Protein AF-A0A848N767-F1 (afdb_monomer_lite)

Foldseek 3Di:
DDDPDCCPPPVNVVVVVVVVVLVVVLVVCCVPVVPDHPLLVQLVVCVVPHDDDLCVSCVVSVHDSVVSVVSVVVCVVVVD

Sequence (80 aa):
MKLETPTSTVLYSIEETIKAYRRLSQQNISNIVPDITVDQALILIIIDREDKTQSEIADLVFKDYASMTRIIRLMIDKNY

Secondary structure (DSSP, 8-state):
---S-GGGSHHHHHHHHHHHHHHHHHHHHHTT-TT--HHHHHHHHHHHH----HHHHHHHTT--HHHHHHHHHHHHHTT-

InterPro domains:
  IPR036388 Winged helix-like DNA-binding domain superfamily [G3DSA:1.10.10.10] (6-80)
  IPR036390 Winged helix DNA-binding domain superfamily [SSF46785] (9-80)

pLDDT: mean 94.28, std 5.52, range [66.38, 98.5]

Organism: NCBI:txid452084

Structure (mmCIF, N/CA/C/O backbone):
data_AF-A0A848N767-F1
#
_entry.id   AF-A0A848N767-F1
#
loop_
_atom_site.group_PDB
_atom_site.id
_atom_site.type_symbol
_atom_site.label_atom_id
_atom_site.label_alt_id
_atom_site.label_comp_id
_atom_site.label_asym_id
_atom_site.label_entity_id
_atom_site.label_seq_id
_atom_site.pdbx_PDB_ins_code
_atom_site.Cartn_x
_atom_site.Cartn_y
_atom_site.Cartn_z
_atom_site.occupancy
_atom_site.B_iso_or_equiv
_atom_site.auth_seq_id
_atom_site.auth_comp_id
_atom_site.auth_asym_id
_atom_site.auth_atom_id
_atom_site.pdbx_PDB_model_num
ATOM 1 N N . MET A 1 1 ? 25.455 3.534 -19.419 1.00 66.38 1 MET A N 1
ATOM 2 C CA . MET A 1 1 ? 24.468 2.517 -19.840 1.00 66.38 1 MET A CA 1
ATOM 3 C C . MET A 1 1 ? 23.621 3.131 -20.944 1.00 66.38 1 MET A C 1
ATOM 5 O O . MET A 1 1 ? 23.032 4.173 -20.689 1.00 66.38 1 MET A O 1
ATOM 9 N N . LYS A 1 2 ? 23.626 2.589 -22.169 1.00 71.06 2 LYS A N 1
ATOM 10 C CA . LYS A 1 2 ? 22.672 3.022 -23.205 1.00 71.06 2 LYS A CA 1
ATOM 11 C C . LYS A 1 2 ? 21.369 2.268 -22.959 1.00 71.06 2 LYS A C 1
ATOM 13 O O . LYS A 1 2 ? 21.302 1.077 -23.231 1.00 71.06 2 LYS A O 1
ATOM 18 N N . LEU A 1 3 ? 20.395 2.950 -22.369 1.00 77.75 3 LEU A N 1
ATOM 19 C CA . LEU A 1 3 ? 19.031 2.455 -22.225 1.00 77.75 3 LEU A CA 1
ATOM 20 C C . LEU A 1 3 ? 18.186 3.101 -23.316 1.00 77.75 3 LEU A C 1
ATOM 22 O O . LEU A 1 3 ? 18.054 4.321 -23.334 1.00 77.75 3 LEU A O 1
ATOM 26 N N . GLU A 1 4 ? 17.634 2.297 -24.217 1.00 79.75 4 GLU A N 1
ATOM 27 C CA . GLU A 1 4 ? 16.689 2.785 -25.231 1.00 79.75 4 GLU A CA 1
ATOM 28 C C . GLU A 1 4 ? 15.286 2.959 -24.636 1.00 79.75 4 GLU A C 1
ATOM 30 O O . GLU A 1 4 ? 14.556 3.876 -25.004 1.00 79.75 4 GLU A O 1
ATOM 35 N N . THR A 1 5 ? 14.935 2.121 -23.656 1.00 87.06 5 THR A N 1
ATOM 36 C CA . THR A 1 5 ? 13.668 2.171 -22.923 1.00 87.06 5 THR A CA 1
ATOM 37 C C . THR A 1 5 ? 13.867 1.784 -21.452 1.00 87.06 5 THR A C 1
ATOM 39 O O . THR A 1 5 ? 14.785 1.021 -21.123 1.00 87.06 5 THR A O 1
ATOM 42 N N . PRO A 1 6 ? 12.969 2.220 -20.547 1.00 87.81 6 PRO A N 1
ATOM 43 C CA . PRO A 1 6 ? 12.976 1.766 -19.157 1.00 87.81 6 PRO A CA 1
ATOM 44 C C . PRO A 1 6 ? 12.706 0.264 -19.007 1.00 87.81 6 PRO A C 1
ATOM 46 O O . PRO A 1 6 ? 13.107 -0.311 -18.002 1.00 87.81 6 PRO A O 1
ATOM 49 N N . THR A 1 7 ? 12.066 -0.381 -19.993 1.00 93.00 7 THR A N 1
ATOM 50 C CA . THR A 1 7 ? 11.613 -1.785 -19.921 1.00 93.00 7 THR A CA 1
ATOM 51 C C . THR A 1 7 ? 12.743 -2.800 -19.775 1.00 93.00 7 THR A C 1
ATOM 53 O O . THR A 1 7 ? 12.515 -3.909 -19.311 1.00 93.00 7 THR A O 1
ATOM 56 N N . SER A 1 8 ? 13.968 -2.416 -20.136 1.00 91.81 8 SER A N 1
ATOM 57 C CA . SER A 1 8 ? 15.168 -3.240 -19.953 1.00 91.81 8 SER A CA 1
ATOM 58 C C . SER A 1 8 ? 15.819 -3.081 -18.572 1.00 91.81 8 SER A C 1
ATOM 60 O O . SER A 1 8 ? 16.812 -3.742 -18.276 1.00 91.81 8 SER A O 1
ATOM 62 N N . THR A 1 9 ? 15.293 -2.200 -17.714 1.00 94.31 9 THR A N 1
ATOM 63 C CA . THR A 1 9 ? 15.837 -1.964 -16.372 1.00 94.31 9 THR A CA 1
ATOM 64 C C . THR A 1 9 ? 15.209 -2.894 -15.340 1.00 94.31 9 THR A C 1
ATOM 66 O O . THR A 1 9 ? 14.006 -3.143 -15.360 1.00 94.31 9 THR A O 1
ATOM 69 N N . VAL A 1 10 ? 16.009 -3.323 -14.359 1.00 95.38 10 VAL A N 1
ATOM 70 C CA . VAL A 1 10 ? 15.518 -4.088 -13.198 1.00 95.38 10 VAL A CA 1
ATOM 71 C C . VAL A 1 10 ? 14.430 -3.320 -12.444 1.00 95.38 10 VAL A C 1
ATOM 73 O O . VAL A 1 10 ? 13.446 -3.914 -12.014 1.00 95.38 10 VAL A O 1
ATOM 76 N N . LEU A 1 11 ? 14.572 -1.994 -12.326 1.00 95.38 11 LEU A N 1
ATOM 77 C CA . LEU A 1 11 ? 13.572 -1.138 -11.687 1.00 95.38 11 LEU A CA 1
ATOM 78 C C . LEU A 1 11 ? 12.199 -1.282 -12.358 1.00 95.38 11 LEU A C 1
ATOM 80 O O . LEU A 1 11 ? 11.196 -1.438 -11.667 1.00 95.38 11 LEU A O 1
ATOM 84 N N . TYR A 1 12 ? 12.158 -1.275 -13.693 1.00 96.06 12 TYR A N 1
ATOM 85 C CA . TYR A 1 12 ? 10.912 -1.470 -14.426 1.00 96.06 12 TYR A CA 1
ATOM 86 C C . TYR A 1 12 ? 10.319 -2.858 -14.186 1.00 96.06 12 TYR A C 1
ATOM 88 O O . TYR A 1 12 ? 9.126 -2.956 -13.915 1.00 96.06 12 TYR A O 1
ATOM 96 N N . SER A 1 13 ? 11.130 -3.920 -14.229 1.00 96.94 13 SER A N 1
ATOM 97 C CA . SER A 1 13 ? 10.639 -5.283 -13.983 1.00 96.94 13 SER A CA 1
ATOM 98 C C . SER A 1 13 ? 10.058 -5.449 -12.574 1.00 96.94 13 SER A C 1
ATOM 100 O O . SER A 1 13 ? 9.033 -6.110 -12.407 1.00 96.94 13 SER A O 1
ATOM 102 N N . ILE A 1 14 ? 10.666 -4.825 -11.557 1.00 98.12 14 ILE A N 1
ATOM 103 C CA . ILE A 1 14 ? 10.137 -4.821 -10.183 1.00 98.12 14 ILE A CA 1
ATOM 104 C C . ILE A 1 14 ? 8.792 -4.088 -10.134 1.00 98.12 14 ILE A C 1
ATOM 106 O O . ILE A 1 14 ? 7.820 -4.618 -9.600 1.00 98.12 14 ILE A O 1
ATOM 110 N N . GLU A 1 15 ? 8.713 -2.900 -10.729 1.00 97.50 15 GLU A N 1
ATOM 111 C CA . GLU A 1 15 ? 7.496 -2.086 -10.743 1.00 97.50 15 GLU A CA 1
ATOM 112 C C . GLU A 1 15 ? 6.341 -2.777 -11.490 1.00 97.50 15 GLU A C 1
ATOM 114 O O . GLU A 1 15 ? 5.197 -2.782 -11.027 1.00 97.50 15 GLU A O 1
ATOM 119 N N . GLU A 1 16 ? 6.631 -3.403 -12.631 1.00 97.88 16 GLU A N 1
ATOM 120 C CA . GLU A 1 16 ? 5.668 -4.203 -13.386 1.00 97.88 16 GLU A CA 1
ATOM 121 C C . GLU A 1 16 ? 5.166 -5.391 -12.557 1.00 97.88 16 GLU A C 1
ATOM 123 O O . GLU A 1 16 ? 3.954 -5.605 -12.456 1.00 97.88 16 GLU A O 1
ATOM 128 N N . THR A 1 17 ? 6.078 -6.105 -11.894 1.00 98.31 17 THR A N 1
ATOM 129 C CA . THR A 1 17 ? 5.743 -7.243 -11.028 1.00 98.31 17 THR A CA 1
ATOM 130 C C . THR A 1 17 ? 4.852 -6.812 -9.862 1.00 98.31 17 THR A C 1
ATOM 132 O O . THR A 1 17 ? 3.817 -7.434 -9.615 1.00 98.31 17 THR A O 1
ATOM 135 N N . ILE A 1 18 ? 5.189 -5.713 -9.176 1.00 97.94 18 ILE A N 1
ATOM 136 C CA . ILE A 1 18 ? 4.389 -5.167 -8.068 1.00 97.94 18 ILE A CA 1
ATOM 137 C C . ILE A 1 18 ? 2.985 -4.790 -8.555 1.00 97.94 18 ILE A C 1
ATOM 139 O O . ILE A 1 18 ? 1.994 -5.121 -7.901 1.00 97.94 18 ILE A O 1
ATOM 143 N N . LYS A 1 19 ? 2.869 -4.134 -9.716 1.00 97.94 19 LYS A N 1
ATOM 144 C CA . LYS A 1 19 ? 1.573 -3.761 -10.303 1.00 97.94 19 LYS A CA 1
ATOM 145 C C . LYS A 1 19 ? 0.737 -4.978 -10.685 1.00 97.94 19 LYS A C 1
ATOM 147 O O . LYS A 1 19 ? -0.463 -4.993 -10.406 1.00 97.94 19 LYS A O 1
ATOM 152 N N . ALA A 1 20 ? 1.346 -5.987 -11.304 1.00 98.50 20 ALA A N 1
ATOM 153 C CA . ALA A 1 20 ? 0.666 -7.227 -11.659 1.00 98.50 20 ALA A CA 1
ATOM 154 C C . ALA A 1 20 ? 0.148 -7.947 -10.407 1.00 98.50 20 ALA A C 1
ATOM 156 O O . ALA A 1 20 ? -1.030 -8.303 -10.342 1.00 98.50 20 ALA A O 1
ATOM 157 N N . TYR A 1 21 ? 0.987 -8.067 -9.375 1.00 98.25 21 TYR A N 1
ATOM 158 C CA . TYR A 1 21 ? 0.596 -8.707 -8.125 1.00 98.25 21 TYR A CA 1
ATOM 159 C C . TYR A 1 21 ? -0.486 -7.919 -7.380 1.00 98.25 21 TYR A C 1
ATOM 161 O O . TYR A 1 21 ? -1.448 -8.508 -6.902 1.00 98.25 21 TYR A O 1
ATOM 169 N N . ARG A 1 22 ? -0.419 -6.580 -7.353 1.00 97.75 22 ARG A N 1
ATOM 170 C CA . ARG A 1 22 ? -1.482 -5.745 -6.763 1.00 97.75 22 ARG A CA 1
ATOM 171 C C . ARG A 1 22 ? -2.835 -5.942 -7.451 1.00 97.75 22 ARG A C 1
ATOM 173 O O . ARG A 1 22 ? -3.848 -5.968 -6.759 1.00 97.75 22 ARG A O 1
ATOM 180 N N . ARG A 1 23 ? -2.872 -6.114 -8.779 1.00 98.38 23 ARG A N 1
ATOM 181 C CA . ARG A 1 23 ? -4.118 -6.424 -9.510 1.00 98.38 23 ARG A CA 1
ATOM 182 C C . ARG A 1 23 ? -4.680 -7.785 -9.106 1.00 98.38 23 ARG A C 1
ATOM 184 O O . ARG A 1 23 ? -5.872 -7.873 -8.832 1.00 98.38 23 ARG A O 1
ATOM 191 N N . LEU A 1 24 ? -3.827 -8.807 -9.023 1.00 98.38 24 LEU A N 1
ATOM 192 C CA . LEU A 1 24 ? -4.221 -10.139 -8.556 1.00 98.38 24 LEU A CA 1
ATOM 193 C C . LEU A 1 24 ? -4.751 -10.094 -7.114 1.00 98.38 24 LEU A C 1
ATOM 195 O O . LEU A 1 24 ? -5.831 -10.606 -6.834 1.00 98.38 24 LEU A O 1
ATOM 199 N N . SER A 1 25 ? -4.034 -9.428 -6.207 1.00 97.81 25 SER A N 1
ATOM 200 C CA . SER A 1 25 ? -4.463 -9.250 -4.818 1.00 97.81 25 SER A CA 1
ATOM 201 C C . SER A 1 25 ? -5.799 -8.521 -4.727 1.00 97.81 25 SER A C 1
ATOM 203 O O . SER A 1 25 ? -6.668 -8.961 -3.984 1.00 97.81 25 SER A O 1
ATOM 205 N N . GLN A 1 26 ? -6.005 -7.456 -5.510 1.00 98.31 26 GLN A N 1
ATOM 206 C CA . GLN A 1 26 ? -7.283 -6.744 -5.538 1.00 98.31 26 GLN A CA 1
ATOM 207 C C . GLN A 1 26 ? -8.426 -7.650 -6.008 1.00 98.31 26 GLN A C 1
ATOM 209 O O . GLN A 1 26 ? -9.487 -7.623 -5.400 1.00 98.31 26 GLN A O 1
ATOM 214 N N . GLN A 1 27 ? -8.218 -8.468 -7.046 1.00 98.00 27 GLN A N 1
ATOM 215 C CA . GLN A 1 27 ? -9.228 -9.430 -7.508 1.00 98.00 27 GLN A CA 1
ATOM 216 C C . GLN A 1 27 ? -9.595 -10.426 -6.402 1.00 98.00 27 GLN A C 1
ATOM 218 O O . GLN A 1 27 ? -10.774 -10.644 -6.135 1.00 98.00 27 GLN A O 1
ATOM 223 N N . ASN A 1 28 ? -8.594 -10.980 -5.715 1.00 97.56 28 ASN A N 1
ATOM 224 C CA . ASN A 1 28 ? -8.814 -11.927 -4.624 1.00 97.56 28 ASN A CA 1
ATOM 225 C C . ASN A 1 28 ? -9.539 -11.284 -3.435 1.00 97.56 28 ASN A C 1
ATOM 227 O O . ASN A 1 28 ? -10.470 -11.878 -2.898 1.00 97.56 28 ASN A O 1
ATOM 231 N N . ILE A 1 29 ? -9.146 -10.066 -3.050 1.00 96.69 29 ILE A N 1
ATOM 232 C CA . ILE A 1 29 ? -9.799 -9.300 -1.982 1.00 96.69 29 ILE A CA 1
ATOM 233 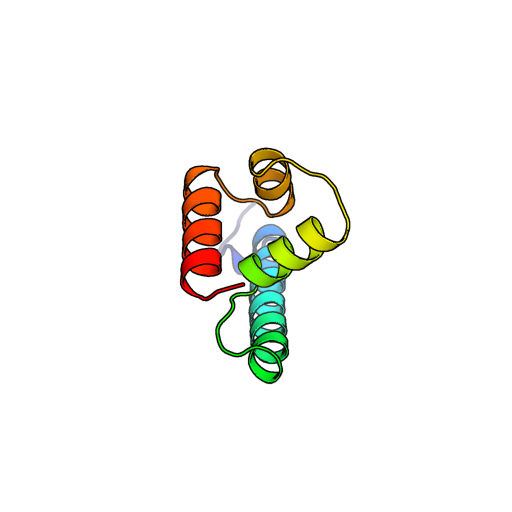C C . ILE A 1 29 ? -11.248 -9.012 -2.362 1.00 96.69 29 ILE A C 1
ATOM 235 O O . ILE A 1 29 ? -12.143 -9.314 -1.580 1.00 96.69 29 ILE A O 1
ATOM 239 N N . SER A 1 30 ? -11.499 -8.503 -3.570 1.00 96.50 30 SER A N 1
ATOM 240 C CA . SER A 1 30 ? -12.843 -8.124 -4.008 1.00 96.50 30 SER A CA 1
ATOM 241 C C . SER A 1 30 ? -13.816 -9.304 -4.112 1.00 96.50 30 SER A C 1
ATOM 243 O O . SER A 1 30 ? -15.021 -9.090 -4.018 1.00 96.50 30 SER A O 1
ATOM 245 N N . ASN A 1 31 ? -13.320 -10.539 -4.247 1.00 96.88 31 ASN A N 1
ATOM 246 C CA . ASN A 1 31 ? -14.151 -11.746 -4.188 1.00 96.88 31 ASN A CA 1
ATOM 247 C C . ASN A 1 31 ? -14.677 -12.057 -2.773 1.00 96.88 31 ASN A C 1
ATOM 249 O O . ASN A 1 31 ? -15.631 -12.820 -2.641 1.00 96.88 31 ASN A O 1
ATOM 253 N N . ILE A 1 32 ? -14.057 -11.502 -1.727 1.00 95.06 32 ILE A N 1
ATOM 254 C CA . ILE A 1 32 ? -14.408 -11.742 -0.317 1.00 95.06 32 ILE A CA 1
ATOM 255 C C . ILE A 1 32 ? -15.013 -10.477 0.304 1.00 95.06 32 ILE A C 1
ATOM 257 O O . ILE A 1 32 ? -16.071 -10.531 0.925 1.00 95.06 32 ILE A O 1
ATOM 261 N N . VAL A 1 33 ? -14.351 -9.332 0.118 1.00 93.06 33 VAL A N 1
ATOM 262 C CA . VAL A 1 33 ? -14.763 -8.012 0.606 1.00 93.06 33 VAL A CA 1
ATOM 263 C C . VAL A 1 33 ? -14.690 -7.019 -0.564 1.00 93.06 33 VAL A C 1
ATOM 265 O O . VAL A 1 33 ? -13.621 -6.480 -0.855 1.00 93.06 33 VAL A O 1
ATOM 268 N N . PRO A 1 34 ? -15.807 -6.775 -1.274 1.00 90.88 34 PRO A N 1
ATOM 269 C CA . PRO A 1 34 ? -15.794 -6.035 -2.537 1.00 90.88 34 PRO A CA 1
ATOM 270 C C . PRO A 1 34 ? -15.434 -4.552 -2.396 1.00 90.88 34 PRO A C 1
ATOM 272 O O . PRO A 1 34 ? -14.951 -3.961 -3.359 1.00 90.88 34 PRO A O 1
ATOM 275 N N . ASP A 1 35 ? -15.643 -3.955 -1.220 1.00 93.38 35 ASP A N 1
ATOM 276 C CA . ASP A 1 35 ? -15.577 -2.501 -1.027 1.00 93.38 35 ASP A CA 1
ATOM 277 C C . ASP A 1 35 ? -14.289 -2.000 -0.336 1.00 93.38 35 ASP A C 1
ATOM 279 O O . ASP A 1 35 ? -14.235 -0.880 0.181 1.00 93.38 35 ASP A O 1
ATOM 283 N N . ILE A 1 36 ? -13.217 -2.802 -0.347 1.00 95.38 36 ILE A N 1
ATOM 284 C CA . ILE A 1 36 ? -11.899 -2.379 0.149 1.00 95.38 36 ILE A CA 1
ATOM 285 C C . ILE A 1 36 ? -10.794 -2.548 -0.895 1.00 95.38 36 ILE A C 1
ATOM 287 O O . ILE A 1 36 ? -10.803 -3.433 -1.753 1.00 95.38 36 ILE A O 1
ATOM 291 N N . THR A 1 37 ? -9.809 -1.663 -0.807 1.00 96.62 37 THR A N 1
ATOM 292 C CA . THR A 1 37 ? -8.591 -1.692 -1.619 1.00 96.62 37 THR A CA 1
ATOM 293 C C . THR A 1 37 ? -7.518 -2.582 -0.995 1.00 96.62 37 THR A C 1
ATOM 295 O O . THR A 1 37 ? -7.555 -2.876 0.199 1.00 96.62 37 THR A O 1
ATOM 298 N N . VAL A 1 38 ? -6.498 -2.943 -1.782 1.00 97.06 38 VAL A N 1
ATOM 299 C CA . VAL A 1 38 ? -5.293 -3.625 -1.271 1.00 97.06 38 VAL A CA 1
ATOM 300 C C . VAL A 1 38 ? -4.675 -2.890 -0.076 1.00 97.06 38 VAL A C 1
ATOM 302 O O . VAL A 1 38 ? -4.312 -3.531 0.903 1.00 97.06 38 VAL A O 1
ATOM 305 N N . ASP A 1 39 ? -4.567 -1.559 -0.124 1.00 96.69 39 ASP A N 1
ATOM 306 C CA . ASP A 1 39 ? -3.930 -0.800 0.962 1.00 96.69 39 ASP A CA 1
ATOM 307 C C . ASP A 1 39 ? -4.775 -0.828 2.245 1.00 96.69 39 ASP A C 1
ATOM 309 O O . ASP A 1 39 ? -4.232 -1.001 3.331 1.00 96.69 39 ASP A O 1
ATOM 313 N N . GLN A 1 40 ? -6.102 -0.733 2.122 1.00 96.81 40 GLN A N 1
ATOM 314 C CA . GLN A 1 40 ? -7.022 -0.881 3.257 1.00 96.81 40 GLN A CA 1
ATOM 315 C C . GLN A 1 40 ? -6.926 -2.279 3.879 1.00 96.81 40 GLN A C 1
ATOM 317 O O . GLN A 1 40 ? -6.843 -2.403 5.096 1.00 96.81 40 GLN A O 1
ATOM 322 N N . ALA A 1 41 ? -6.853 -3.327 3.053 1.00 96.25 41 ALA A N 1
ATOM 323 C CA . ALA A 1 41 ? -6.678 -4.694 3.536 1.00 96.25 41 ALA A CA 1
ATOM 324 C C . ALA A 1 41 ? -5.349 -4.883 4.290 1.00 96.25 41 ALA A C 1
ATOM 326 O O . ALA A 1 41 ? -5.330 -5.503 5.350 1.00 96.25 41 ALA A O 1
ATOM 327 N N . LEU A 1 42 ? -4.244 -4.324 3.782 1.00 96.00 42 LEU A N 1
ATOM 328 C CA . LEU A 1 42 ? -2.946 -4.382 4.465 1.00 96.00 42 LEU A CA 1
ATOM 329 C C . LEU A 1 42 ? -2.979 -3.670 5.821 1.00 96.00 42 LEU A C 1
ATOM 331 O O . LEU A 1 42 ? -2.451 -4.200 6.794 1.00 96.00 42 LEU A O 1
ATOM 335 N N . ILE A 1 43 ? -3.628 -2.506 5.899 1.00 96.19 43 ILE A N 1
ATOM 336 C CA . ILE A 1 43 ? -3.781 -1.770 7.158 1.00 96.19 43 ILE A CA 1
ATOM 337 C C . ILE A 1 43 ? -4.578 -2.593 8.176 1.00 96.19 43 ILE A C 1
ATOM 339 O O . ILE A 1 43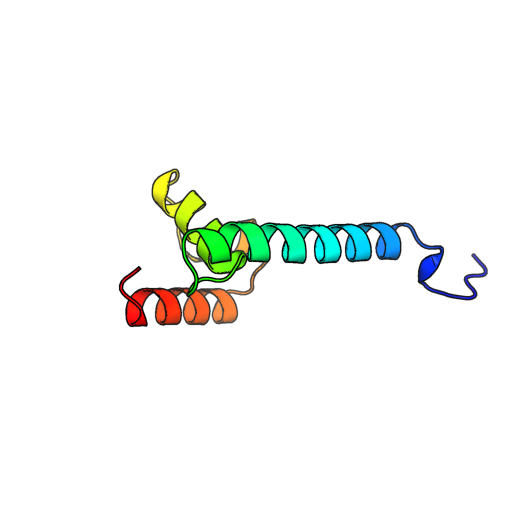 ? -4.133 -2.722 9.314 1.00 96.19 43 ILE A O 1
ATOM 343 N N . LEU A 1 44 ? -5.699 -3.200 7.769 1.00 94.62 44 LEU A N 1
ATOM 344 C CA . LEU A 1 44 ? -6.502 -4.059 8.647 1.00 94.62 44 LEU A CA 1
ATOM 345 C C . LEU A 1 44 ? -5.693 -5.249 9.185 1.00 94.62 44 LEU A C 1
ATOM 347 O O . LEU A 1 44 ? -5.766 -5.544 10.373 1.00 94.62 44 LEU A O 1
ATOM 351 N N . ILE A 1 45 ? -4.868 -5.888 8.345 1.00 94.50 45 ILE A N 1
ATOM 352 C CA . ILE A 1 45 ? -3.989 -6.994 8.769 1.00 94.50 45 ILE A CA 1
ATOM 353 C C . ILE A 1 45 ? -2.977 -6.541 9.829 1.00 94.50 45 ILE A C 1
ATOM 355 O O . ILE A 1 45 ? -2.672 -7.309 10.739 1.00 94.50 45 ILE A O 1
ATOM 359 N N . ILE A 1 46 ? -2.430 -5.328 9.705 1.00 95.50 46 ILE A N 1
ATOM 360 C CA . ILE A 1 46 ? -1.452 -4.799 10.665 1.00 95.50 46 ILE A CA 1
ATOM 361 C C . ILE A 1 46 ? -2.141 -4.461 11.990 1.00 95.50 46 ILE A C 1
ATOM 363 O O . ILE A 1 46 ? -1.658 -4.886 13.033 1.00 95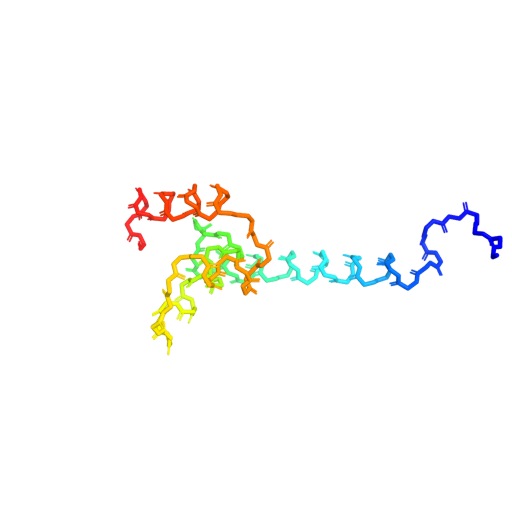.50 46 ILE A O 1
ATOM 367 N N . ILE A 1 47 ? -3.279 -3.759 11.949 1.00 93.69 47 ILE A N 1
ATOM 368 C CA . ILE A 1 47 ? -4.037 -3.364 13.152 1.00 93.69 47 ILE A CA 1
ATOM 369 C C . ILE A 1 47 ? -4.525 -4.589 13.940 1.00 93.69 47 ILE A C 1
ATOM 371 O O . ILE A 1 47 ? -4.548 -4.557 15.165 1.00 93.69 47 ILE A O 1
ATOM 375 N N . ASP A 1 48 ? -4.882 -5.679 13.256 1.00 94.00 48 ASP A N 1
ATOM 376 C CA . ASP A 1 48 ? -5.310 -6.933 13.894 1.00 94.00 48 ASP A CA 1
ATOM 377 C C . ASP A 1 48 ? -4.178 -7.640 14.665 1.00 94.00 48 ASP A C 1
ATOM 379 O O . ASP A 1 48 ? -4.429 -8.394 15.604 1.00 94.00 48 ASP A O 1
ATOM 383 N N . ARG A 1 49 ? -2.915 -7.413 14.281 1.00 92.69 49 ARG A N 1
ATOM 384 C CA . ARG A 1 49 ? -1.767 -8.205 14.760 1.00 92.69 49 ARG A CA 1
ATOM 385 C C . ARG A 1 49 ? -0.778 -7.432 15.614 1.00 92.69 49 ARG A C 1
ATOM 387 O O . ARG A 1 49 ? -0.038 -8.047 16.381 1.00 92.69 49 ARG A O 1
ATOM 394 N N . GLU A 1 50 ? -0.708 -6.119 15.446 1.00 92.12 50 GLU A N 1
ATOM 395 C CA . GLU A 1 50 ? 0.346 -5.286 16.009 1.00 92.12 50 GLU A CA 1
ATOM 396 C C . GLU A 1 50 ? -0.229 -3.994 16.592 1.00 92.12 50 GLU A C 1
ATOM 398 O O . GLU A 1 50 ? -1.059 -3.330 15.976 1.00 92.12 50 GLU A O 1
ATOM 403 N N . ASP A 1 51 ? 0.267 -3.600 17.765 1.00 94.06 51 ASP A N 1
ATOM 404 C CA . ASP A 1 51 ? -0.031 -2.295 18.353 1.00 94.06 51 ASP A CA 1
ATOM 405 C C . ASP A 1 51 ? 0.930 -1.252 17.767 1.00 94.06 51 ASP A C 1
ATOM 407 O O . ASP A 1 51 ? 2.105 -1.186 18.138 1.00 94.06 51 ASP A O 1
ATOM 411 N N . LYS A 1 52 ? 0.452 -0.501 16.770 1.00 95.00 52 LYS A N 1
ATOM 412 C CA . LYS A 1 52 ? 1.218 0.530 16.063 1.0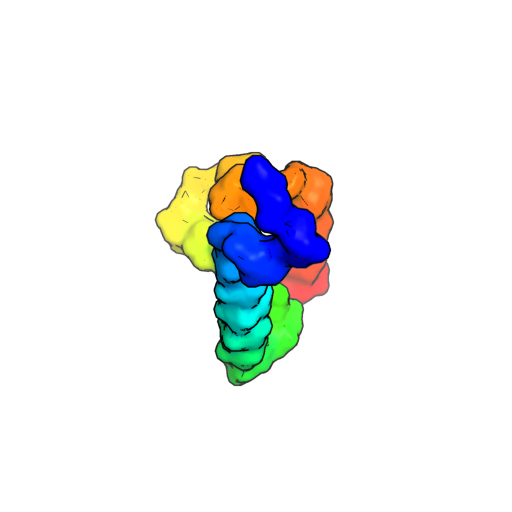0 95.00 52 LYS A CA 1
ATOM 413 C C . LYS A 1 52 ? 0.426 1.811 15.912 1.00 95.00 52 LYS A C 1
ATOM 415 O O . LYS A 1 52 ? -0.7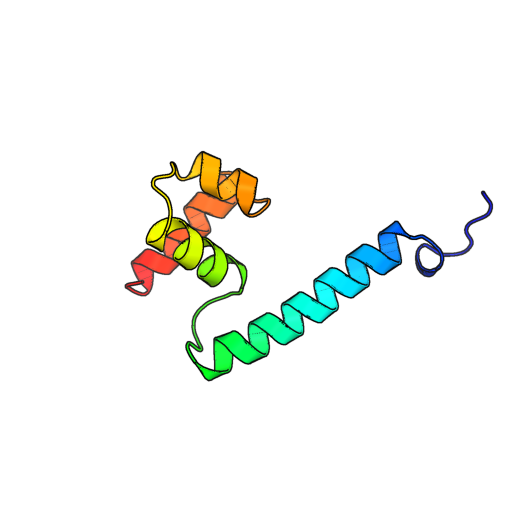75 1.814 15.649 1.00 95.00 52 LYS A O 1
ATOM 420 N N . THR A 1 53 ? 1.146 2.920 15.966 1.00 94.81 53 THR A N 1
ATOM 421 C CA . THR A 1 53 ? 0.619 4.232 15.602 1.00 94.81 53 THR A CA 1
ATOM 422 C C . THR A 1 53 ? 0.314 4.308 14.103 1.00 94.81 53 THR A C 1
ATOM 424 O O . THR A 1 53 ? 0.924 3.622 13.282 1.00 94.81 53 THR A O 1
ATOM 427 N N . GLN A 1 54 ? -0.593 5.206 13.706 1.00 92.50 54 GLN A N 1
ATOM 428 C CA . GLN A 1 54 ? -0.924 5.405 12.286 1.00 92.50 54 GLN A CA 1
ATOM 429 C C . GLN A 1 54 ? 0.297 5.782 11.434 1.00 92.50 54 GLN A C 1
ATOM 431 O O . GLN A 1 54 ? 0.372 5.381 10.275 1.00 92.50 54 GLN A O 1
ATOM 436 N N . SER A 1 55 ? 1.256 6.528 11.994 1.00 95.12 55 SER A N 1
ATOM 437 C CA . SER A 1 55 ? 2.516 6.865 11.321 1.00 95.12 55 SER A CA 1
ATOM 438 C C . SER A 1 55 ? 3.373 5.633 11.050 1.00 95.12 55 SER A C 1
ATOM 440 O O . SER A 1 55 ? 3.840 5.462 9.931 1.00 95.12 55 SER A O 1
ATOM 442 N N . GLU A 1 56 ? 3.516 4.736 12.028 1.00 96.12 56 GLU A N 1
ATOM 443 C CA . GLU A 1 56 ? 4.295 3.505 11.846 1.00 96.12 56 GLU A CA 1
ATOM 444 C C . GLU A 1 56 ? 3.641 2.577 10.818 1.00 96.12 56 GLU A C 1
ATOM 446 O O . GLU A 1 56 ? 4.327 1.964 10.002 1.00 96.12 56 GLU A O 1
ATOM 451 N N . ILE A 1 57 ? 2.305 2.501 10.807 1.00 96.56 57 ILE A N 1
ATOM 452 C CA . ILE A 1 57 ? 1.580 1.747 9.778 1.00 96.56 57 ILE A CA 1
ATOM 453 C C . ILE A 1 57 ? 1.800 2.385 8.401 1.00 96.56 57 ILE A C 1
ATOM 455 O O . ILE A 1 57 ? 1.990 1.660 7.426 1.00 96.56 57 ILE A O 1
ATOM 459 N N . ALA A 1 58 ? 1.801 3.719 8.305 1.00 96.44 58 ALA A N 1
ATOM 460 C CA . ALA A 1 58 ? 2.016 4.432 7.046 1.00 96.44 58 ALA A CA 1
ATOM 461 C C . ALA A 1 58 ? 3.389 4.115 6.448 1.00 96.44 58 ALA A C 1
ATOM 463 O O . ALA A 1 58 ? 3.466 3.784 5.264 1.00 96.44 58 ALA A O 1
ATOM 464 N N . ASP A 1 59 ? 4.430 4.102 7.279 1.00 96.44 59 ASP A N 1
ATOM 465 C CA . ASP A 1 59 ? 5.779 3.723 6.863 1.00 96.44 59 ASP A CA 1
ATOM 466 C C . ASP A 1 59 ? 5.829 2.270 6.362 1.00 96.44 59 ASP A C 1
ATOM 468 O O . ASP A 1 59 ? 6.380 2.002 5.292 1.00 96.44 59 ASP A O 1
ATOM 472 N N . LEU A 1 60 ? 5.185 1.334 7.072 1.00 95.56 60 LEU A N 1
ATOM 473 C CA . LEU A 1 60 ? 5.148 -0.085 6.690 1.00 95.56 60 LEU A CA 1
ATOM 474 C C . LEU A 1 60 ? 4.428 -0.347 5.365 1.00 95.56 60 LEU A C 1
ATOM 476 O O . LEU A 1 60 ? 4.815 -1.249 4.620 1.00 95.56 60 LEU A O 1
ATOM 480 N N . VAL A 1 61 ? 3.381 0.423 5.064 1.00 95.62 61 VAL A N 1
ATOM 481 C CA . VAL A 1 61 ? 2.598 0.280 3.824 1.00 95.62 61 VAL A CA 1
ATOM 482 C C . VAL A 1 61 ? 2.999 1.287 2.742 1.00 95.62 61 VAL A C 1
ATOM 484 O O . VAL A 1 61 ? 2.310 1.406 1.724 1.00 95.62 61 VAL A O 1
ATOM 487 N N . PHE A 1 62 ? 4.135 1.969 2.927 1.00 95.69 62 PHE A N 1
ATOM 488 C CA . PHE A 1 62 ? 4.719 2.936 1.994 1.00 95.69 62 PHE A CA 1
ATOM 489 C C . PHE A 1 62 ? 3.750 4.070 1.610 1.00 95.69 62 PHE A C 1
ATOM 491 O O . PHE A 1 62 ? 3.569 4.390 0.430 1.00 95.69 62 PHE A O 1
ATOM 498 N N . LYS A 1 63 ? 3.089 4.668 2.607 1.00 96.38 63 LYS A N 1
ATOM 499 C CA . LYS A 1 63 ? 2.172 5.806 2.455 1.00 96.38 63 LYS A CA 1
ATOM 500 C C . LYS A 1 63 ? 2.679 7.020 3.209 1.00 96.38 63 LYS A C 1
ATOM 502 O O . LYS A 1 63 ? 3.248 6.908 4.284 1.00 96.38 63 LYS A O 1
ATOM 507 N N . ASP A 1 64 ? 2.389 8.196 2.666 1.00 96.50 64 ASP A N 1
ATOM 508 C CA . ASP A 1 64 ? 2.511 9.426 3.435 1.00 96.50 64 ASP A CA 1
ATOM 509 C C . ASP A 1 64 ? 1.372 9.544 4.468 1.00 96.50 64 ASP A C 1
ATOM 511 O O . ASP A 1 64 ? 0.304 8.931 4.343 1.00 96.50 64 ASP A O 1
ATOM 515 N N . TYR A 1 65 ? 1.594 10.366 5.493 1.00 93.19 65 TYR A N 1
ATOM 516 C CA . TYR A 1 65 ? 0.653 10.546 6.599 1.00 93.19 65 TYR A CA 1
ATOM 517 C C . TYR A 1 65 ? -0.715 11.105 6.161 1.00 93.19 65 TYR A C 1
ATOM 519 O O . TYR A 1 65 ? -1.752 10.728 6.716 1.00 93.19 65 TYR A O 1
ATOM 527 N N . ALA A 1 66 ? -0.752 11.975 5.145 1.00 95.56 66 ALA A N 1
ATOM 528 C CA . ALA A 1 66 ? -2.005 12.542 4.645 1.00 95.56 66 ALA A CA 1
ATOM 529 C C . ALA A 1 66 ? -2.840 11.476 3.916 1.00 95.56 66 ALA A C 1
ATOM 531 O O . ALA A 1 66 ?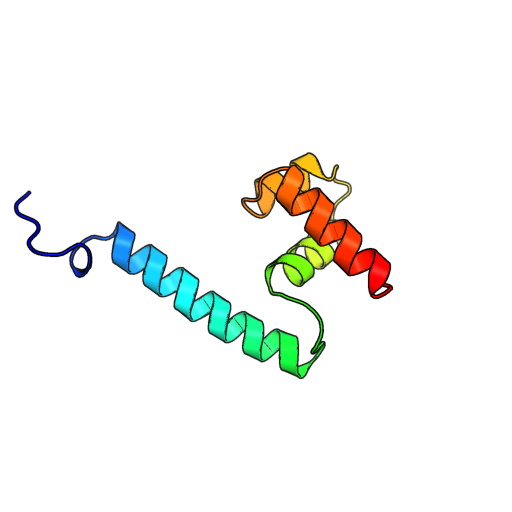 -4.049 11.363 4.139 1.00 95.56 66 ALA A O 1
ATOM 532 N N . SER A 1 67 ? -2.184 10.648 3.102 1.00 96.75 67 SER A N 1
ATOM 533 C CA . SER A 1 67 ? -2.767 9.473 2.461 1.00 96.75 67 SER A CA 1
ATOM 534 C C . SER A 1 67 ? -3.285 8.480 3.499 1.00 96.75 67 SER A C 1
ATOM 536 O O . SER A 1 67 ? -4.427 8.039 3.379 1.00 96.75 67 SER A O 1
ATOM 538 N N . MET A 1 68 ? -2.507 8.180 4.545 1.00 97.12 68 MET A N 1
ATOM 539 C CA . MET A 1 68 ? -2.942 7.303 5.639 1.00 97.12 68 MET A CA 1
ATOM 540 C C . MET A 1 68 ? -4.208 7.834 6.315 1.00 97.12 68 MET A C 1
ATOM 542 O O . MET A 1 68 ? -5.213 7.131 6.385 1.00 97.12 68 MET A O 1
ATOM 546 N N . THR A 1 69 ? -4.208 9.108 6.715 1.00 96.31 69 THR A N 1
ATOM 547 C CA . THR A 1 69 ? -5.367 9.754 7.354 1.00 96.31 69 THR A CA 1
ATOM 548 C C . THR A 1 69 ? -6.624 9.642 6.485 1.00 96.31 69 THR A C 1
ATOM 550 O O . THR A 1 69 ? -7.709 9.318 6.973 1.00 96.31 69 THR A O 1
ATOM 553 N N . ARG A 1 70 ? -6.492 9.868 5.170 1.00 97.25 70 ARG A N 1
ATOM 554 C CA . ARG A 1 70 ? -7.603 9.723 4.222 1.00 97.25 70 ARG A CA 1
ATOM 555 C C . ARG A 1 70 ? -8.090 8.277 4.124 1.00 97.25 70 ARG A C 1
ATOM 557 O O . ARG A 1 70 ? -9.299 8.062 4.070 1.00 97.25 70 ARG A O 1
ATOM 564 N N . ILE A 1 71 ? -7.177 7.307 4.083 1.00 96.94 71 ILE A N 1
ATOM 565 C CA . ILE A 1 71 ? -7.520 5.884 4.001 1.00 96.94 71 ILE A CA 1
ATOM 566 C C . ILE A 1 71 ? -8.279 5.442 5.257 1.00 96.94 71 ILE A C 1
ATOM 568 O O . ILE A 1 71 ? -9.346 4.846 5.120 1.00 96.94 71 ILE A O 1
ATOM 572 N N . ILE A 1 72 ? -7.785 5.785 6.452 1.00 95.56 72 ILE A N 1
ATOM 573 C CA . ILE A 1 72 ? -8.457 5.478 7.724 1.00 95.56 72 ILE A CA 1
ATOM 574 C C . ILE A 1 72 ? -9.862 6.077 7.749 1.00 95.56 72 ILE A C 1
ATOM 576 O O . ILE A 1 72 ? -10.822 5.368 8.034 1.00 95.56 72 ILE A O 1
ATOM 580 N N . ARG A 1 73 ? -10.012 7.353 7.373 1.00 96.69 73 ARG A N 1
ATOM 581 C CA . ARG A 1 73 ? -11.329 8.000 7.322 1.00 96.69 73 ARG A CA 1
ATOM 582 C C . ARG A 1 73 ? -12.307 7.252 6.413 1.00 96.69 73 ARG A C 1
ATOM 584 O O . ARG A 1 73 ? -13.435 7.011 6.816 1.00 96.69 73 ARG A O 1
ATOM 591 N N . LEU A 1 74 ? -11.867 6.847 5.220 1.00 96.31 74 LEU A N 1
ATOM 592 C CA . LEU A 1 74 ? -12.704 6.077 4.296 1.00 96.31 74 LEU A CA 1
ATOM 593 C C . LEU A 1 74 ? -13.094 4.701 4.847 1.00 96.31 74 LEU A C 1
ATOM 595 O O . LEU A 1 74 ? -14.155 4.203 4.491 1.00 96.31 74 LEU A O 1
ATOM 599 N N . MET A 1 75 ? -12.247 4.069 5.664 1.00 94.81 75 MET A N 1
ATOM 600 C CA . MET A 1 75 ? -12.585 2.800 6.320 1.00 94.81 75 MET A CA 1
ATOM 601 C C . MET A 1 75 ? -13.615 3.005 7.432 1.00 94.81 75 MET A C 1
ATOM 603 O O . MET A 1 75 ? -14.618 2.298 7.448 1.00 94.81 75 MET A O 1
ATOM 607 N N . ILE A 1 76 ? -13.442 4.041 8.260 1.00 94.94 76 ILE A N 1
ATOM 608 C CA . ILE A 1 76 ? -14.410 4.418 9.301 1.00 94.94 76 ILE A CA 1
ATOM 609 C C . ILE A 1 76 ? -15.776 4.742 8.681 1.00 94.94 76 ILE A C 1
ATOM 611 O O . ILE A 1 76 ? -16.791 4.225 9.138 1.00 94.94 76 ILE A O 1
ATOM 615 N N . ASP A 1 77 ? -15.811 5.532 7.601 1.00 95.50 77 ASP A N 1
ATOM 616 C CA . ASP A 1 77 ? -17.054 5.892 6.897 1.00 95.50 77 ASP A CA 1
ATOM 617 C C . ASP A 1 77 ? -17.793 4.653 6.340 1.00 95.50 77 ASP A C 1
ATOM 619 O O . ASP A 1 77 ? -19.008 4.681 6.138 1.00 95.50 77 ASP A O 1
ATOM 623 N N . LYS A 1 78 ? -17.065 3.554 6.109 1.00 91.56 78 LYS A N 1
ATOM 624 C CA . LYS A 1 78 ? -17.588 2.262 5.644 1.00 91.56 78 LYS A CA 1
ATOM 625 C C . LYS A 1 78 ? -17.853 1.257 6.777 1.00 91.56 78 LYS A C 1
ATOM 627 O O . LYS A 1 78 ? -18.305 0.152 6.491 1.00 91.56 78 LYS A O 1
ATOM 632 N N . ASN A 1 79 ? -17.638 1.641 8.037 1.00 89.75 79 ASN A N 1
ATOM 633 C CA . ASN A 1 79 ? -17.728 0.784 9.227 1.00 89.75 79 ASN A CA 1
ATOM 634 C C . ASN A 1 79 ? -16.789 -0.438 9.196 1.00 89.75 79 ASN A C 1
ATOM 636 O O . ASN A 1 79 ? -17.191 -1.535 9.590 1.00 89.75 79 ASN A O 1
ATOM 640 N N . TYR A 1 80 ? -15.557 -0.236 8.722 1.00 83.69 80 TYR A N 1
ATOM 641 C CA . TYR A 1 80 ? -14.449 -1.183 8.890 1.00 83.69 80 TYR A CA 1
ATOM 642 C C . TYR A 1 80 ? -13.576 -0.823 10.090 1.00 83.69 80 TYR A C 1
ATOM 644 O O . TYR A 1 80 ? -13.422 0.391 10.367 1.00 83.69 80 TYR A O 1
#

Radius of gyration: 15.81 Å; chains: 1; bounding box: 42×24×44 Å